Protein AF-A0A924S0E5-F1 (afdb_monomer_lite)

Secondary structure (DSSP, 8-state):
---------TT-----TTT-TT---SSHHHHHHHHHHHHHHTT----HHHHHHHHHHHHH-S---HHHHHTT-

pLDDT: mean 77.16, std 20.83, range [38.62, 96.81]

Sequence (73 aa):
MAKPKHAHDPAADSVDPCTDPKHHVHDARAYVHAVEQACDSRGLRLTPLRAQVLGLVAAAGKPIKAYDLLDQM

Radius of gyration: 15.95 Å; chains: 1; bounding box: 39×34×36 Å

Foldseek 3Di:
DDDDDDDDDPPPPPPQLLPPPVNCQVALVSSLVSVVVVCVVVVHDDDPVNSQLSSLVRVVVDDDDPVNSVVVD

Structure (mmCIF, N/CA/C/O backbone):
data_AF-A0A924S0E5-F1
#
_entry.id   AF-A0A924S0E5-F1
#
loop_
_atom_site.group_PDB
_atom_site.id
_atom_site.type_symbol
_atom_site.label_atom_id
_atom_site.label_alt_id
_atom_site.label_comp_id
_atom_site.label_asym_id
_atom_site.label_entity_id
_atom_site.label_seq_id
_atom_site.pdbx_PDB_ins_code
_atom_site.Cartn_x
_atom_site.Cartn_y
_atom_site.Cartn_z
_atom_site.occupancy
_atom_site.B_iso_or_equiv
_atom_site.auth_seq_id
_atom_site.auth_comp_id
_atom_site.auth_asym_id
_atom_site.auth_atom_id
_atom_site.pdbx_PDB_model_num
ATOM 1 N N . MET A 1 1 ? 26.609 -25.463 25.018 1.00 39.31 1 MET A N 1
ATOM 2 C CA . MET A 1 1 ? 25.999 -24.119 24.874 1.00 39.31 1 MET A CA 1
ATOM 3 C C . MET A 1 1 ? 25.150 -24.130 23.604 1.00 39.31 1 MET A C 1
ATOM 5 O O . MET A 1 1 ? 25.675 -24.506 22.573 1.00 39.31 1 MET A O 1
ATOM 9 N N . ALA A 1 2 ? 23.817 -24.061 23.729 1.00 42.97 2 ALA A N 1
ATOM 10 C CA . ALA A 1 2 ? 22.992 -22.858 23.472 1.00 42.97 2 ALA A CA 1
ATOM 11 C C . ALA A 1 2 ? 22.678 -22.682 21.964 1.00 42.97 2 ALA A C 1
ATOM 13 O O . ALA A 1 2 ? 23.611 -22.532 21.193 1.00 42.97 2 ALA A O 1
ATOM 14 N N . LYS A 1 3 ? 21.446 -22.664 21.428 1.00 39.03 3 LYS A N 1
ATOM 15 C CA . LYS A 1 3 ? 20.039 -22.596 21.893 1.00 39.03 3 LYS A CA 1
ATOM 16 C C . LYS A 1 3 ? 19.144 -23.196 20.772 1.00 39.03 3 LYS A C 1
ATOM 18 O O . LYS A 1 3 ? 19.533 -23.068 19.611 1.00 39.03 3 LYS A O 1
ATOM 23 N N . PRO A 1 4 ? 17.954 -23.755 21.065 1.00 47.59 4 PRO A N 1
ATOM 24 C CA . PRO A 1 4 ? 16.975 -24.154 20.047 1.00 47.59 4 PRO A CA 1
ATOM 25 C C . PRO A 1 4 ? 16.265 -22.904 19.501 1.00 47.59 4 PRO A C 1
ATOM 27 O O . PRO A 1 4 ? 16.085 -21.941 20.250 1.00 47.59 4 PRO A O 1
ATOM 30 N N . LYS A 1 5 ? 15.881 -22.865 18.218 1.00 45.34 5 LYS A N 1
ATOM 31 C CA . LYS A 1 5 ? 15.158 -21.711 17.656 1.00 45.34 5 LYS A CA 1
ATOM 32 C C . LYS A 1 5 ? 13.998 -22.152 16.771 1.00 45.34 5 LYS A C 1
ATOM 34 O O . LYS A 1 5 ? 14.209 -22.824 15.770 1.00 45.34 5 LYS A O 1
ATOM 39 N N . HIS A 1 6 ? 12.825 -21.675 17.184 1.00 44.31 6 HIS A N 1
ATOM 40 C CA . HIS A 1 6 ? 11.502 -21.750 16.564 1.00 44.31 6 HIS A CA 1
ATOM 41 C C . HIS A 1 6 ? 10.698 -23.019 16.869 1.00 44.31 6 HIS A C 1
ATOM 43 O O . HIS A 1 6 ? 10.488 -23.882 16.026 1.00 44.31 6 HIS A O 1
ATOM 49 N N . ALA A 1 7 ? 10.189 -23.070 18.105 1.00 41.03 7 ALA A N 1
ATOM 50 C CA . ALA A 1 7 ? 8.880 -23.656 18.356 1.00 41.03 7 ALA A CA 1
ATOM 51 C C . ALA A 1 7 ? 7.840 -22.706 17.741 1.00 41.03 7 ALA A C 1
ATOM 53 O O . ALA A 1 7 ? 7.810 -21.526 18.091 1.00 41.03 7 ALA A O 1
ATOM 54 N N . HIS A 1 8 ? 7.078 -23.193 16.764 1.00 47.03 8 HIS A N 1
ATOM 55 C CA . HIS A 1 8 ? 5.939 -22.475 16.204 1.00 47.03 8 HIS A CA 1
ATOM 56 C C . HIS A 1 8 ? 4.710 -22.867 17.029 1.00 47.03 8 HIS A C 1
ATOM 58 O O . HIS A 1 8 ? 4.316 -24.033 17.034 1.00 47.03 8 HIS A O 1
ATOM 64 N N . ASP A 1 9 ? 4.150 -21.910 17.763 1.00 38.62 9 ASP A N 1
ATOM 65 C CA . ASP A 1 9 ? 2.868 -22.061 18.448 1.00 38.62 9 ASP A CA 1
ATOM 66 C C . ASP A 1 9 ? 1.730 -22.075 17.405 1.00 38.62 9 ASP A C 1
ATOM 68 O O . ASP A 1 9 ? 1.638 -21.147 16.599 1.00 38.62 9 ASP A O 1
ATOM 72 N N . PRO A 1 10 ? 0.832 -23.079 17.397 1.00 40.88 10 PRO A N 1
ATOM 73 C CA . PRO A 1 10 ? -0.175 -23.260 16.344 1.00 40.88 10 PRO A CA 1
ATOM 74 C C . PRO A 1 10 ? -1.417 -22.357 16.499 1.00 40.88 10 PRO A C 1
ATOM 76 O O . PRO A 1 10 ? -2.433 -22.590 15.853 1.00 40.88 10 PRO A O 1
ATOM 79 N N . ALA A 1 11 ? -1.378 -21.345 17.372 1.00 43.22 11 ALA A N 1
ATOM 80 C CA . ALA A 1 11 ? -2.559 -20.564 17.759 1.00 43.22 11 ALA A CA 1
ATOM 81 C C . ALA A 1 11 ? -2.700 -19.197 17.055 1.00 43.22 11 ALA A C 1
ATOM 83 O O . ALA A 1 11 ? -3.640 -18.466 17.357 1.00 43.22 11 ALA A O 1
ATOM 84 N N . ALA A 1 12 ? -1.801 -18.835 16.129 1.00 43.53 12 ALA A N 1
ATOM 85 C CA . ALA A 1 12 ? -1.806 -17.516 15.479 1.00 43.53 12 ALA A CA 1
ATOM 86 C C . ALA A 1 12 ? -1.698 -17.549 13.940 1.00 43.53 12 ALA A C 1
ATOM 88 O O . ALA A 1 12 ? -1.458 -16.511 13.327 1.00 43.53 12 ALA A O 1
ATOM 89 N N . ASP A 1 13 ? -1.914 -18.702 13.298 1.00 42.69 13 ASP A N 1
ATOM 90 C CA . ASP A 1 13 ? -1.953 -18.824 11.830 1.00 42.69 13 ASP A CA 1
ATOM 91 C C . ASP A 1 13 ? -3.304 -18.352 11.265 1.00 42.69 13 ASP A C 1
ATOM 93 O O . ASP A 1 13 ? -4.065 -19.092 10.645 1.00 42.69 13 ASP A O 1
ATOM 97 N N . SER A 1 14 ? -3.621 -17.074 11.464 1.00 52.81 14 SER A N 1
ATOM 98 C CA . SER A 1 14 ? -4.497 -16.384 10.516 1.00 52.81 14 SER A CA 1
ATOM 99 C C . SER A 1 14 ? -3.626 -16.009 9.325 1.00 52.81 14 SER A C 1
ATOM 101 O O . SER A 1 14 ? -3.123 -14.891 9.261 1.00 52.81 14 SER A O 1
ATOM 103 N N . VAL A 1 15 ? -3.372 -16.984 8.445 1.00 52.69 15 VAL A N 1
ATOM 104 C CA . VAL A 1 15 ? -2.639 -16.791 7.187 1.00 52.69 15 VAL A CA 1
ATOM 105 C C . VAL A 1 15 ? -3.294 -15.619 6.466 1.00 52.69 15 VAL A C 1
ATOM 107 O O . VAL A 1 15 ? -4.426 -15.727 5.998 1.00 52.69 15 VAL A O 1
ATOM 110 N N . ASP A 1 16 ? -2.625 -14.467 6.479 1.00 58.09 16 ASP A N 1
ATOM 111 C CA . ASP A 1 16 ? -3.195 -13.241 5.945 1.00 58.09 16 ASP A CA 1
ATOM 112 C C . ASP A 1 16 ? -3.291 -13.409 4.422 1.00 58.09 16 ASP A C 1
ATOM 114 O O . ASP A 1 16 ? -2.248 -13.531 3.761 1.00 58.09 16 ASP A O 1
ATOM 118 N N . PRO A 1 17 ? -4.509 -13.440 3.849 1.00 60.25 17 PRO A N 1
ATOM 119 C CA . PRO A 1 17 ? -4.710 -13.726 2.430 1.00 60.25 17 PRO A CA 1
ATOM 120 C C . PRO A 1 17 ? -4.014 -12.699 1.527 1.00 60.25 17 PRO A C 1
ATOM 122 O O . PRO A 1 17 ? -3.810 -12.957 0.345 1.00 60.25 17 PRO A O 1
ATOM 125 N N . CYS A 1 18 ? -3.601 -11.553 2.081 1.00 58.50 18 CYS A N 1
ATOM 126 C CA . CYS A 1 18 ? -2.881 -10.508 1.365 1.00 58.50 18 CYS A CA 1
ATOM 127 C C . CYS A 1 18 ? -1.380 -10.796 1.200 1.00 58.50 18 CYS A C 1
ATOM 129 O O . CYS A 1 18 ? -0.701 -10.068 0.481 1.00 58.50 18 CYS A O 1
ATOM 131 N N . THR A 1 19 ? -0.831 -11.797 1.892 1.00 61.19 19 THR A N 1
ATOM 132 C CA . THR A 1 19 ? 0.619 -12.081 1.897 1.00 61.19 19 THR A CA 1
ATOM 133 C C . THR A 1 19 ? 0.981 -13.493 1.451 1.00 61.19 19 THR A C 1
ATOM 135 O O . THR A 1 19 ? 2.169 -13.790 1.324 1.00 61.19 19 THR A O 1
ATOM 138 N N . ASP A 1 20 ? -0.006 -14.354 1.176 1.00 60.72 20 ASP A N 1
ATOM 139 C CA . ASP A 1 20 ? 0.247 -15.697 0.652 1.00 60.72 20 ASP A CA 1
ATOM 140 C C . ASP A 1 20 ? 0.778 -15.609 -0.798 1.00 60.72 20 ASP A C 1
ATOM 142 O O . ASP A 1 20 ? 0.049 -15.157 -1.686 1.00 60.72 20 ASP A O 1
ATOM 146 N N . PRO A 1 21 ? 2.013 -16.075 -1.084 1.00 57.31 21 PRO A N 1
ATOM 147 C CA . PRO A 1 21 ? 2.584 -16.076 -2.434 1.00 57.31 21 PRO A CA 1
ATOM 148 C C . PRO A 1 21 ? 1.771 -16.878 -3.460 1.00 57.31 21 PRO A C 1
ATOM 150 O O . PRO A 1 21 ? 1.967 -16.711 -4.663 1.00 57.31 21 PRO A O 1
ATOM 153 N N . LYS A 1 22 ? 0.897 -17.780 -2.997 1.00 56.22 22 LYS A N 1
ATOM 154 C CA . LYS A 1 22 ? 0.001 -18.596 -3.825 1.00 56.22 22 LYS A CA 1
ATOM 155 C C . LYS A 1 22 ? -1.302 -17.873 -4.162 1.00 56.22 22 LYS A C 1
ATOM 157 O O . LYS A 1 22 ? -1.990 -18.284 -5.095 1.00 56.22 22 LYS A O 1
ATOM 162 N N . HIS A 1 23 ? -1.643 -16.799 -3.444 1.00 57.69 23 HIS A N 1
ATOM 163 C CA . HIS A 1 23 ? -2.711 -15.885 -3.839 1.00 57.69 23 HIS A CA 1
ATOM 164 C C . HIS A 1 23 ? -2.179 -14.971 -4.948 1.00 57.69 23 HIS A C 1
ATOM 166 O O . HIS A 1 23 ? -1.755 -13.838 -4.725 1.00 57.69 23 HIS A O 1
ATOM 172 N N . HIS A 1 24 ? -2.170 -15.486 -6.179 1.00 54.84 24 HIS A N 1
ATOM 173 C CA . HIS A 1 24 ? -1.882 -14.682 -7.361 1.00 54.84 24 HIS A CA 1
ATOM 174 C C . HIS A 1 24 ? -3.026 -13.701 -7.588 1.00 54.84 24 HIS A C 1
ATOM 176 O O . HIS A 1 24 ? -3.998 -13.994 -8.280 1.00 54.84 24 HIS A O 1
ATOM 182 N N . VAL A 1 25 ? -2.919 -12.520 -6.994 1.00 55.16 25 VAL A N 1
ATOM 183 C CA . VAL A 1 25 ? -3.830 -11.433 -7.316 1.00 55.16 25 VAL A CA 1
ATOM 184 C C . VAL A 1 25 ? -3.440 -10.919 -8.698 1.00 55.16 25 VAL A C 1
ATOM 186 O O . VAL A 1 25 ? -2.344 -10.405 -8.894 1.00 55.16 25 VAL A O 1
ATOM 189 N N . HIS A 1 26 ? -4.308 -11.148 -9.685 1.00 63.44 26 HIS A N 1
ATOM 190 C CA . HIS A 1 26 ? -4.004 -10.931 -11.105 1.00 63.44 26 HIS A CA 1
ATOM 191 C C . HIS A 1 26 ? -3.834 -9.447 -11.499 1.00 63.44 26 HIS A C 1
ATOM 193 O O . HIS A 1 26 ? -3.456 -9.162 -12.6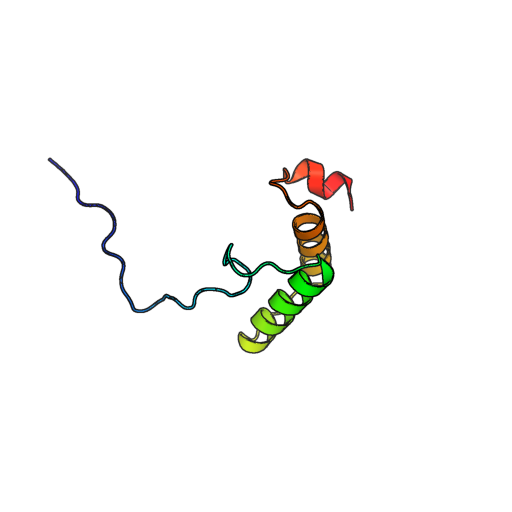32 1.00 63.44 26 HIS A O 1
ATOM 199 N N . ASP A 1 27 ? -4.105 -8.514 -10.581 1.00 81.12 27 ASP A N 1
ATOM 200 C CA . ASP A 1 27 ? -4.051 -7.062 -10.772 1.00 81.12 27 ASP A CA 1
ATOM 201 C C . ASP A 1 27 ? -3.803 -6.365 -9.416 1.00 81.12 27 ASP A C 1
ATOM 203 O O . ASP A 1 27 ? -4.348 -6.770 -8.384 1.00 81.12 27 ASP A O 1
ATOM 207 N N . ALA A 1 28 ? -3.016 -5.286 -9.425 1.00 87.62 28 ALA A N 1
ATOM 208 C CA . ALA A 1 28 ? -2.790 -4.397 -8.290 1.00 87.62 28 ALA A CA 1
ATOM 209 C C . ALA A 1 28 ? -4.095 -3.879 -7.660 1.00 87.62 28 ALA A C 1
ATOM 211 O O . ALA A 1 28 ? -4.189 -3.762 -6.438 1.00 87.62 28 ALA A O 1
ATOM 212 N N . ARG A 1 29 ? -5.135 -3.620 -8.462 1.00 89.56 29 ARG A N 1
ATOM 213 C CA . ARG A 1 29 ? -6.444 -3.194 -7.944 1.00 89.56 29 ARG A CA 1
ATOM 214 C C . ARG A 1 29 ? -7.129 -4.294 -7.136 1.00 89.56 29 ARG A C 1
ATOM 216 O O . ARG A 1 29 ? -7.678 -4.025 -6.070 1.00 89.56 29 ARG A O 1
ATOM 223 N N . ALA A 1 30 ? -7.085 -5.529 -7.631 1.00 88.50 30 ALA A N 1
ATOM 224 C CA . ALA A 1 30 ? -7.643 -6.676 -6.925 1.00 88.50 30 ALA A CA 1
ATOM 225 C C . ALA A 1 30 ? -6.873 -6.957 -5.621 1.00 88.50 30 ALA A C 1
ATOM 227 O O . ALA A 1 30 ? -7.490 -7.323 -4.622 1.00 88.50 30 ALA A O 1
ATOM 228 N N . TYR A 1 31 ? -5.556 -6.708 -5.599 1.00 89.69 31 TYR A N 1
ATOM 229 C CA . TYR A 1 31 ? -4.748 -6.773 -4.377 1.00 89.69 31 TYR A CA 1
ATOM 230 C C . TYR A 1 31 ? -5.229 -5.769 -3.328 1.00 89.69 31 TYR A C 1
ATOM 232 O O . TYR A 1 31 ? -5.542 -6.161 -2.205 1.00 89.69 31 TYR A O 1
ATOM 240 N N . VAL A 1 32 ? -5.363 -4.492 -3.696 1.00 92.62 32 VAL A N 1
ATOM 241 C CA . VAL A 1 32 ? -5.831 -3.452 -2.764 1.00 92.62 32 VAL A CA 1
ATOM 242 C C . VAL A 1 32 ? -7.229 -3.779 -2.227 1.00 92.62 32 VAL A C 1
ATOM 244 O O . VAL A 1 32 ? -7.444 -3.681 -1.023 1.00 92.62 32 VAL A O 1
ATOM 247 N N . HIS A 1 33 ? -8.136 -4.277 -3.071 1.00 91.94 33 HIS A N 1
ATOM 248 C CA . HIS A 1 33 ? -9.480 -4.692 -2.651 1.00 91.94 33 HIS A CA 1
ATOM 249 C C . HIS A 1 33 ? -9.476 -5.877 -1.663 1.00 91.94 33 HIS A C 1
ATOM 251 O O . HIS A 1 33 ? -10.320 -5.961 -0.769 1.00 91.94 33 HIS A O 1
ATOM 257 N N . ALA A 1 34 ? -8.535 -6.818 -1.792 1.00 91.69 34 ALA A N 1
ATOM 258 C CA . ALA A 1 34 ? -8.367 -7.887 -0.807 1.00 91.69 34 ALA A CA 1
ATOM 259 C C . ALA A 1 34 ? -7.882 -7.331 0.545 1.00 91.69 34 ALA A C 1
ATOM 261 O O . ALA A 1 34 ? -8.408 -7.716 1.591 1.00 91.69 34 ALA A O 1
ATOM 262 N N . VAL A 1 35 ? -6.944 -6.374 0.526 1.00 93.12 35 VAL A N 1
ATOM 263 C CA . VAL A 1 35 ? -6.467 -5.700 1.746 1.00 93.12 35 VAL A CA 1
ATOM 264 C C . VAL A 1 35 ? -7.580 -4.892 2.408 1.00 93.12 35 VAL A C 1
ATOM 266 O O . VAL A 1 35 ? -7.704 -4.944 3.629 1.00 93.12 35 VAL A O 1
ATOM 269 N N . GLU A 1 36 ? -8.404 -4.180 1.636 1.00 93.50 36 GLU A N 1
ATOM 270 C CA . GLU A 1 36 ? -9.567 -3.434 2.138 1.00 93.50 36 GLU A CA 1
ATOM 271 C C . GLU A 1 36 ? -10.523 -4.347 2.910 1.00 93.50 36 GLU A C 1
ATOM 273 O O . GLU A 1 36 ? -10.758 -4.116 4.094 1.00 93.50 36 GLU A O 1
ATOM 278 N N . GLN A 1 37 ? -10.964 -5.454 2.303 1.00 92.50 37 GLN A N 1
ATOM 279 C CA . GLN A 1 37 ? -11.830 -6.437 2.969 1.00 92.50 37 GLN A CA 1
ATOM 280 C C . GLN A 1 37 ? -11.194 -7.006 4.245 1.00 92.50 37 GLN A C 1
ATOM 282 O O . GLN A 1 37 ? -11.851 -7.185 5.277 1.00 92.50 37 GLN A O 1
ATOM 287 N N . ALA A 1 38 ? -9.890 -7.281 4.200 1.00 91.81 38 ALA A N 1
ATOM 288 C CA . ALA A 1 38 ? -9.170 -7.784 5.354 1.00 91.81 38 ALA A CA 1
ATOM 289 C C . ALA A 1 38 ? -9.061 -6.710 6.456 1.00 91.81 38 ALA A C 1
ATOM 291 O O . ALA A 1 38 ? -9.171 -7.022 7.638 1.00 91.81 38 ALA A O 1
ATOM 292 N N . CYS A 1 39 ? -8.867 -5.436 6.118 1.00 94.62 39 CYS A N 1
ATOM 293 C CA . CYS A 1 39 ? -8.912 -4.337 7.081 1.00 94.62 39 CYS A CA 1
ATOM 294 C C . CYS A 1 39 ? -10.306 -4.182 7.702 1.00 94.62 39 CYS A C 1
ATOM 296 O O . CYS A 1 39 ? -10.404 -4.120 8.929 1.00 94.62 39 CYS A O 1
ATOM 298 N N . ASP A 1 40 ? -11.360 -4.217 6.890 1.00 93.50 40 ASP A N 1
ATOM 299 C CA . ASP A 1 40 ? -12.747 -4.064 7.332 1.00 93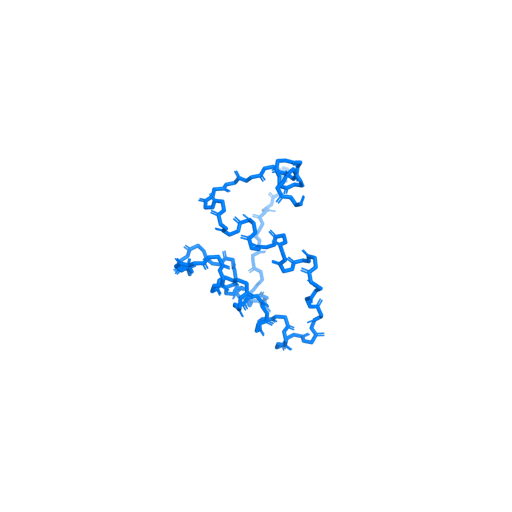.50 40 ASP A CA 1
ATOM 300 C C . ASP A 1 40 ? -13.169 -5.179 8.294 1.00 93.50 40 ASP A C 1
ATOM 302 O O . ASP A 1 40 ? -13.675 -4.903 9.383 1.00 93.50 40 ASP A O 1
ATOM 306 N N . SER A 1 41 ? -12.871 -6.441 7.960 1.00 93.75 41 SER A N 1
ATOM 307 C CA . SER A 1 41 ? -13.146 -7.593 8.840 1.00 93.75 41 SER A CA 1
ATOM 308 C C . SER A 1 41 ? -12.430 -7.520 10.194 1.00 93.75 41 SER A C 1
ATOM 310 O O . SER A 1 41 ? -12.865 -8.142 11.161 1.00 93.75 41 SER A O 1
ATOM 312 N N . ARG A 1 42 ? -11.349 -6.736 10.282 1.00 92.75 42 ARG A N 1
ATOM 313 C CA . ARG A 1 42 ? -10.557 -6.515 11.500 1.00 92.75 42 ARG A CA 1
ATOM 314 C C . ARG A 1 42 ? -10.878 -5.191 12.200 1.00 92.75 42 ARG A C 1
ATOM 316 O O . ARG A 1 42 ? -10.246 -4.882 13.207 1.00 92.75 42 ARG A O 1
ATOM 323 N N . GLY A 1 43 ? -11.815 -4.395 11.678 1.00 95.81 43 GLY A N 1
ATOM 324 C CA . GLY A 1 43 ? -12.123 -3.060 12.203 1.00 95.81 43 GLY A CA 1
ATOM 325 C C . GLY A 1 43 ? -10.963 -2.065 12.067 1.00 95.81 43 GLY A C 1
ATOM 326 O O . GLY A 1 43 ? -10.863 -1.109 12.837 1.00 95.81 43 GLY A O 1
ATOM 327 N N . LEU A 1 44 ? -10.055 -2.295 11.116 1.00 95.56 44 LEU A N 1
ATOM 328 C CA . LEU A 1 44 ? -8.913 -1.431 10.844 1.00 95.56 44 LEU A CA 1
ATOM 329 C C . LEU A 1 44 ? -9.266 -0.417 9.762 1.00 95.56 44 LEU A C 1
ATOM 331 O O . LEU A 1 44 ? -9.830 -0.757 8.729 1.00 95.56 44 LEU A O 1
ATOM 335 N N . ARG A 1 45 ? -8.832 0.831 9.942 1.00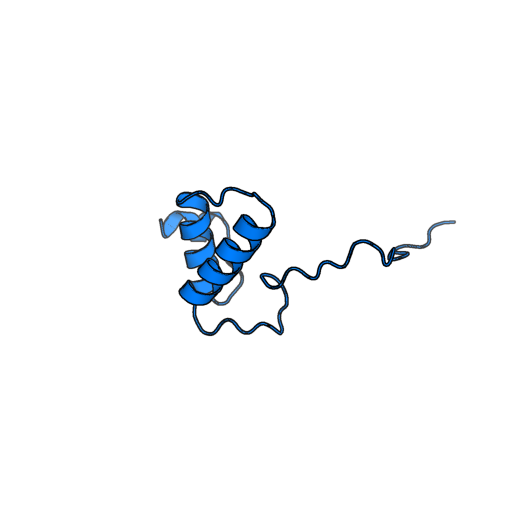 95.25 45 ARG A N 1
ATOM 336 C CA . ARG A 1 45 ? -8.966 1.853 8.902 1.00 95.25 45 ARG A CA 1
ATOM 337 C C . ARG A 1 45 ? -7.781 1.804 7.941 1.00 95.25 45 ARG A C 1
ATOM 339 O O . ARG A 1 45 ? -6.659 2.174 8.307 1.00 95.25 45 ARG A O 1
ATOM 346 N N . LEU A 1 46 ? -8.033 1.419 6.693 1.00 95.56 46 LEU A N 1
ATOM 347 C CA . LEU A 1 46 ? -7.082 1.631 5.607 1.00 95.56 46 LEU A CA 1
ATOM 348 C C . LEU A 1 46 ? -7.176 3.090 5.141 1.00 95.56 46 LEU A C 1
ATOM 350 O O . LEU A 1 46 ? -8.224 3.554 4.702 1.00 95.56 46 LEU A O 1
ATOM 354 N N . THR A 1 47 ? -6.099 3.860 5.304 1.00 96.81 47 THR A N 1
ATOM 355 C CA . THR A 1 47 ? -6.087 5.263 4.864 1.00 96.81 47 THR A CA 1
ATOM 356 C C . THR A 1 47 ? -5.870 5.351 3.349 1.00 96.81 47 THR A C 1
ATOM 358 O O . THR A 1 47 ? -5.202 4.476 2.793 1.00 96.81 47 THR A O 1
ATOM 361 N N . PRO A 1 48 ? -6.338 6.424 2.678 1.00 95.19 48 PRO A N 1
ATOM 362 C CA . PRO A 1 48 ? -6.154 6.583 1.231 1.00 95.19 48 PRO A CA 1
ATOM 363 C C . PRO A 1 48 ? -4.687 6.501 0.792 1.00 95.19 48 PRO A C 1
ATOM 365 O O . PRO A 1 48 ? -4.367 5.826 -0.181 1.00 95.19 48 PRO A O 1
ATOM 368 N N . LEU A 1 49 ? -3.777 7.105 1.568 1.00 95.69 49 LEU A N 1
ATOM 369 C CA . LEU A 1 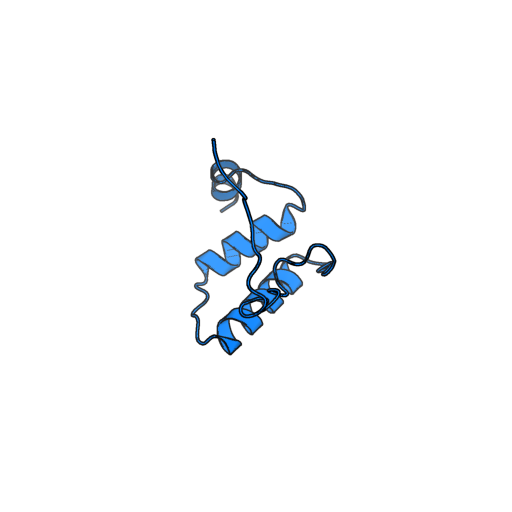49 ? -2.338 7.032 1.303 1.00 95.69 49 LEU A CA 1
ATOM 370 C C . LEU A 1 49 ? -1.821 5.587 1.355 1.00 95.69 49 LEU A C 1
ATOM 372 O O . LEU A 1 49 ? -1.054 5.174 0.493 1.00 95.69 49 LEU A O 1
ATOM 376 N N . ARG A 1 50 ? -2.257 4.792 2.340 1.00 95.44 50 ARG A N 1
ATOM 377 C CA . ARG A 1 50 ? -1.843 3.385 2.446 1.00 95.44 50 ARG A CA 1
ATOM 378 C C . ARG A 1 50 ? -2.372 2.557 1.277 1.00 95.44 50 ARG A C 1
ATOM 380 O O . ARG A 1 50 ? -1.633 1.717 0.781 1.00 95.44 50 ARG A O 1
ATOM 387 N N . ALA A 1 51 ? -3.594 2.815 0.815 1.00 94.94 51 ALA A N 1
ATOM 388 C CA . ALA A 1 51 ? -4.143 2.160 -0.371 1.00 94.94 51 ALA A CA 1
ATOM 389 C C . ALA A 1 51 ? -3.336 2.500 -1.640 1.00 94.94 51 ALA A C 1
ATOM 391 O O . ALA A 1 51 ? -2.994 1.600 -2.403 1.00 94.94 51 ALA A O 1
ATOM 392 N N . GLN A 1 52 ? -2.951 3.770 -1.822 1.00 95.06 52 GLN A N 1
ATOM 393 C CA . GLN A 1 52 ? -2.106 4.203 -2.943 1.00 95.06 52 GLN A CA 1
ATOM 394 C C . GLN A 1 52 ? -0.734 3.515 -2.925 1.00 95.06 52 GLN A C 1
ATOM 396 O O . GLN A 1 52 ? -0.322 2.931 -3.926 1.00 95.06 52 GLN A O 1
ATOM 401 N N . VAL A 1 53 ? -0.050 3.530 -1.775 1.00 95.19 53 VAL A N 1
ATOM 402 C CA . VAL A 1 53 ? 1.256 2.873 -1.586 1.00 95.19 53 VAL A CA 1
ATOM 403 C C . VAL A 1 53 ? 1.159 1.379 -1.912 1.00 95.19 53 VAL A C 1
ATOM 405 O O . VAL A 1 53 ? 1.989 0.852 -2.648 1.00 95.19 53 VAL A O 1
ATOM 408 N N . LEU A 1 54 ? 0.135 0.694 -1.394 1.00 94.50 54 LEU A N 1
ATOM 409 C CA . LEU A 1 54 ? -0.092 -0.731 -1.647 1.00 94.50 54 LEU A CA 1
ATOM 410 C C . LEU A 1 54 ? -0.358 -1.024 -3.129 1.00 94.50 54 LEU A C 1
ATOM 412 O O . LEU A 1 54 ? 0.143 -2.021 -3.643 1.00 94.50 54 LEU A O 1
ATOM 416 N N . GLY A 1 55 ? -1.084 -0.146 -3.825 1.00 93.19 55 GLY A N 1
ATOM 417 C CA . GLY A 1 55 ? -1.291 -0.245 -5.269 1.00 93.19 55 GLY A CA 1
ATOM 418 C C . GLY A 1 55 ? 0.017 -0.152 -6.057 1.00 93.19 55 GLY A C 1
ATOM 419 O O . GLY A 1 55 ? 0.259 -0.980 -6.932 1.00 93.19 55 GLY A O 1
ATOM 420 N N . LEU A 1 56 ? 0.895 0.793 -5.706 1.00 93.69 56 LEU A N 1
ATOM 421 C CA . LEU A 1 56 ? 2.215 0.932 -6.333 1.00 93.69 56 LEU A CA 1
ATOM 422 C C . LEU A 1 56 ? 3.106 -0.298 -6.085 1.00 93.69 56 LEU A C 1
ATOM 424 O O . LEU A 1 56 ? 3.754 -0.795 -7.005 1.00 93.69 56 LEU A O 1
ATOM 428 N N . VAL A 1 57 ? 3.098 -0.836 -4.860 1.00 91.88 57 VAL A N 1
ATOM 429 C CA . VAL A 1 57 ? 3.838 -2.064 -4.521 1.00 91.88 57 VAL A CA 1
ATOM 430 C C . VAL A 1 57 ? 3.327 -3.256 -5.331 1.00 91.88 57 VAL A C 1
ATOM 432 O O . VAL A 1 57 ? 4.128 -3.997 -5.899 1.00 91.88 57 VAL A O 1
ATOM 435 N N . ALA A 1 58 ? 2.007 -3.433 -5.420 1.00 91.44 58 ALA A N 1
ATOM 436 C CA . ALA A 1 58 ? 1.411 -4.539 -6.162 1.00 91.44 58 ALA A CA 1
ATOM 437 C C . ALA A 1 58 ? 1.650 -4.422 -7.676 1.00 91.44 58 ALA A C 1
ATOM 439 O O . ALA A 1 58 ? 1.937 -5.422 -8.332 1.00 91.44 58 ALA A O 1
ATOM 440 N N . ALA A 1 59 ? 1.609 -3.203 -8.224 1.00 90.44 59 ALA A N 1
ATOM 441 C CA . ALA A 1 59 ? 1.876 -2.945 -9.637 1.00 90.44 59 ALA A CA 1
ATOM 442 C C . ALA A 1 59 ? 3.340 -3.206 -10.029 1.00 90.44 59 ALA A C 1
ATOM 444 O O . ALA A 1 59 ? 3.608 -3.609 -11.160 1.00 90.44 59 ALA A O 1
ATOM 445 N N . ALA A 1 60 ? 4.292 -3.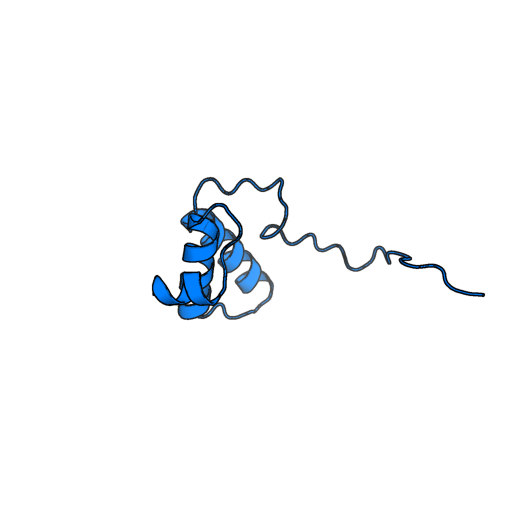012 -9.109 1.00 90.75 60 ALA A N 1
ATOM 446 C CA . ALA A 1 60 ? 5.708 -3.233 -9.391 1.00 90.75 60 ALA A CA 1
ATOM 447 C C . ALA A 1 60 ? 6.030 -4.703 -9.721 1.00 90.75 60 ALA A C 1
ATOM 449 O O . ALA A 1 60 ? 6.995 -4.964 -10.444 1.00 90.75 60 ALA A O 1
ATOM 450 N N . GLY A 1 61 ? 5.265 -5.662 -9.177 1.00 84.62 61 GLY A N 1
ATOM 451 C CA . GLY A 1 61 ? 5.449 -7.104 -9.407 1.00 84.62 61 GLY A CA 1
ATOM 452 C C . GLY A 1 61 ? 6.812 -7.659 -8.965 1.00 84.62 61 GLY A C 1
ATOM 453 O O . GLY A 1 61 ? 7.153 -8.801 -9.268 1.00 84.62 61 GLY A O 1
ATOM 454 N N . LYS A 1 62 ? 7.619 -6.847 -8.275 1.00 84.06 62 LYS A N 1
ATOM 455 C CA . LYS A 1 62 ? 8.975 -7.151 -7.817 1.00 84.06 62 LYS A CA 1
ATOM 456 C C . LYS A 1 62 ? 9.298 -6.328 -6.567 1.00 84.06 62 LYS A C 1
ATOM 458 O O . LYS A 1 62 ? 8.680 -5.282 -6.361 1.00 84.06 62 LYS A O 1
ATOM 463 N N . PRO A 1 63 ? 10.290 -6.741 -5.760 1.00 90.00 63 PRO A N 1
ATOM 464 C CA . PRO A 1 63 ? 10.764 -5.926 -4.649 1.00 90.00 63 PRO A CA 1
ATOM 465 C C . PRO A 1 63 ? 11.170 -4.517 -5.111 1.00 90.00 63 PRO A C 1
ATOM 467 O O . PRO A 1 63 ? 11.940 -4.366 -6.062 1.00 90.00 63 PRO A O 1
ATOM 470 N N . ILE A 1 64 ? 10.662 -3.494 -4.422 1.00 92.44 64 ILE A N 1
ATOM 471 C CA . ILE A 1 64 ? 10.906 -2.071 -4.690 1.00 92.44 64 ILE A CA 1
ATOM 472 C C . ILE A 1 64 ? 11.436 -1.385 -3.425 1.00 92.44 64 ILE A C 1
ATOM 474 O O . ILE A 1 64 ? 11.016 -1.722 -2.316 1.00 92.44 64 ILE A O 1
ATOM 478 N N . LYS A 1 65 ? 12.386 -0.448 -3.561 1.00 93.75 65 LYS A N 1
ATOM 479 C CA . LYS A 1 65 ? 12.871 0.321 -2.403 1.00 93.75 65 LYS A CA 1
ATOM 480 C C . LYS A 1 65 ? 11.847 1.374 -1.997 1.00 93.75 65 LYS A C 1
ATOM 482 O O . LYS A 1 65 ? 11.112 1.884 -2.831 1.00 93.75 65 LYS A O 1
ATOM 487 N N . ALA A 1 66 ? 11.863 1.755 -0.722 1.00 93.56 66 ALA A N 1
ATOM 488 C CA . ALA A 1 66 ? 10.953 2.771 -0.197 1.00 93.56 66 ALA A CA 1
ATOM 489 C C . ALA A 1 66 ? 11.088 4.119 -0.926 1.00 93.56 66 ALA A C 1
ATOM 491 O O . ALA A 1 66 ? 10.081 4.729 -1.252 1.00 93.56 66 ALA A O 1
ATOM 492 N N . TYR A 1 67 ? 12.313 4.557 -1.222 1.00 95.62 67 TYR A N 1
ATOM 493 C CA . TYR A 1 67 ? 12.544 5.812 -1.944 1.00 95.62 67 TYR A CA 1
ATOM 494 C C . TYR A 1 67 ? 12.085 5.726 -3.403 1.00 95.62 67 TYR A C 1
ATOM 496 O O . TYR A 1 67 ? 11.299 6.560 -3.831 1.00 95.62 67 TYR A O 1
ATOM 504 N N . ASP A 1 68 ? 12.450 4.646 -4.103 1.00 93.25 68 ASP A N 1
ATOM 505 C CA . ASP A 1 68 ? 12.001 4.377 -5.478 1.00 93.25 68 ASP A CA 1
ATOM 506 C C . ASP A 1 68 ? 10.454 4.355 -5.596 1.00 93.25 68 ASP A C 1
ATOM 508 O O . ASP A 1 68 ? 9.902 4.614 -6.665 1.00 93.25 68 ASP A O 1
ATOM 512 N N . LEU A 1 69 ? 9.747 4.014 -4.511 1.00 91.31 69 LEU A N 1
ATOM 513 C CA . LEU A 1 69 ? 8.284 4.029 -4.418 1.00 91.31 69 LEU A CA 1
ATOM 514 C C . LEU A 1 69 ? 7.718 5.438 -4.178 1.00 91.31 69 LEU A C 1
ATOM 516 O O . LEU A 1 69 ? 6.670 5.767 -4.725 1.00 91.31 69 LEU A O 1
ATOM 520 N N . LEU A 1 70 ? 8.392 6.254 -3.362 1.00 92.56 70 LEU A N 1
ATOM 521 C CA . LEU A 1 70 ? 8.008 7.648 -3.109 1.00 92.56 70 LEU A CA 1
ATOM 522 C C . LEU A 1 70 ? 8.159 8.511 -4.366 1.00 92.56 70 LEU A C 1
ATOM 524 O O . LEU A 1 70 ? 7.330 9.383 -4.592 1.00 92.56 70 LEU A O 1
ATOM 528 N N . ASP A 1 71 ? 9.151 8.220 -5.208 1.00 92.56 71 ASP A N 1
ATOM 529 C CA . ASP A 1 71 ? 9.366 8.913 -6.487 1.00 92.56 71 ASP A CA 1
ATOM 530 C C . ASP A 1 71 ? 8.233 8.677 -7.511 1.00 92.56 71 ASP A C 1
ATOM 532 O O . ASP A 1 71 ? 8.178 9.342 -8.544 1.00 92.56 71 ASP A O 1
ATOM 536 N N . GLN A 1 72 ? 7.330 7.725 -7.248 1.00 86.38 72 GLN A N 1
ATOM 537 C CA . GLN A 1 72 ? 6.177 7.401 -8.099 1.00 86.38 72 GLN A CA 1
ATOM 538 C C . GLN A 1 72 ? 4.859 8.024 -7.60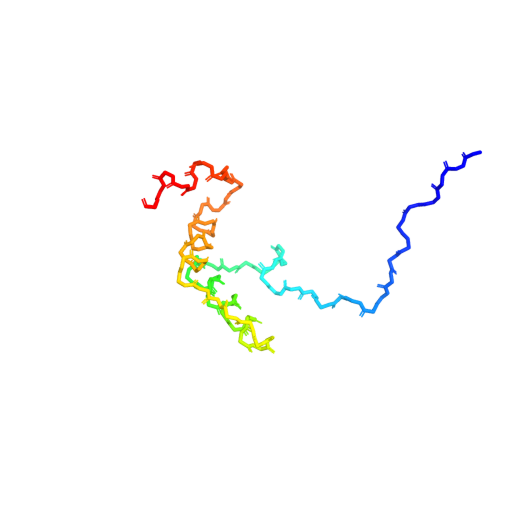9 1.00 86.38 72 GLN A C 1
ATOM 540 O O . GLN A 1 72 ? 3.814 7.760 -8.210 1.00 86.38 72 GLN A O 1
ATOM 545 N N . MET A 1 73 ? 4.887 8.790 -6.510 1.00 83.62 73 MET A N 1
ATOM 546 C CA . MET A 1 73 ? 3.707 9.409 -5.888 1.00 83.62 73 MET A CA 1
ATOM 547 C C . MET A 1 73 ? 3.464 10.845 -6.336 1.00 83.62 73 MET A C 1
ATOM 549 O O . MET A 1 73 ? 4.444 11.578 -6.586 1.00 83.62 73 MET A O 1
#